Protein AF-A0A8A2VBF3-F1 (afdb_monomer)

Structure (mmCIF, N/CA/C/O backbone):
data_AF-A0A8A2VBF3-F1
#
_entry.id   AF-A0A8A2VBF3-F1
#
loop_
_atom_site.group_PDB
_atom_site.id
_atom_site.type_symbol
_atom_site.label_atom_id
_atom_site.label_alt_id
_atom_site.label_comp_id
_atom_site.l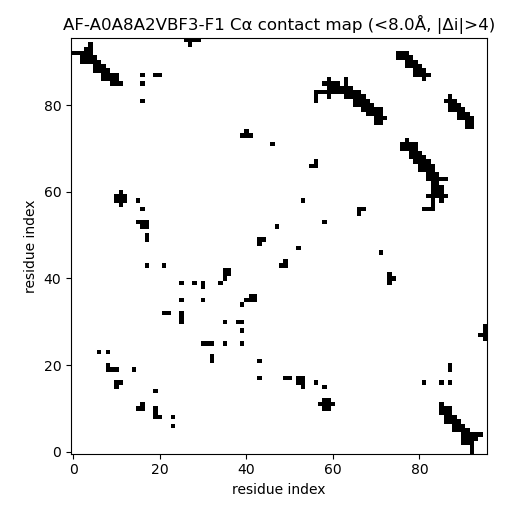abel_asym_id
_atom_site.label_entity_id
_atom_site.label_seq_id
_atom_site.pdbx_PDB_ins_code
_atom_site.Cartn_x
_atom_site.Cartn_y
_atom_site.Cartn_z
_atom_site.occupancy
_atom_site.B_iso_or_equiv
_atom_site.auth_seq_id
_atom_site.auth_comp_id
_atom_site.auth_asym_id
_atom_site.auth_atom_id
_atom_site.pdbx_PDB_model_num
ATOM 1 N N . MET A 1 1 ? -20.878 -5.443 1.686 1.00 51.53 1 MET A N 1
ATOM 2 C CA . MET A 1 1 ? -20.646 -3.985 1.639 1.00 51.53 1 MET A CA 1
ATOM 3 C C . MET A 1 1 ? -20.551 -3.565 0.180 1.00 51.53 1 MET A C 1
ATOM 5 O O . MET A 1 1 ? -20.373 -4.449 -0.654 1.00 51.53 1 MET A O 1
ATOM 9 N N . GLN A 1 2 ? -20.785 -2.293 -0.147 1.00 55.03 2 GLN A N 1
ATOM 10 C CA . GLN A 1 2 ? -20.763 -1.800 -1.531 1.00 55.03 2 GLN A CA 1
ATOM 11 C C . GLN A 1 2 ? -19.849 -0.578 -1.590 1.00 55.03 2 GLN A C 1
ATOM 13 O O . GLN A 1 2 ? -20.345 0.545 -1.562 1.00 55.03 2 GLN A O 1
ATOM 18 N N . LEU A 1 3 ? -18.547 -0.860 -1.704 1.00 65.25 3 LEU A N 1
ATOM 19 C CA . LEU A 1 3 ? -17.450 0.108 -1.756 1.00 65.25 3 LEU A CA 1
ATOM 20 C C . LEU A 1 3 ? -17.805 1.257 -2.709 1.00 65.25 3 LEU A C 1
ATOM 22 O O . LEU A 1 3 ? -17.892 1.060 -3.925 1.00 65.25 3 LEU A O 1
ATOM 26 N N . SER A 1 4 ? -18.099 2.429 -2.142 1.00 76.88 4 SER A N 1
ATOM 27 C CA . SER A 1 4 ? -18.712 3.543 -2.876 1.00 76.88 4 SER A CA 1
ATOM 28 C C . SER A 1 4 ? -17.720 4.589 -3.383 1.00 76.88 4 SER A C 1
ATOM 30 O O . SER A 1 4 ? -18.093 5.400 -4.233 1.00 76.88 4 SER A O 1
ATOM 32 N N . HIS A 1 5 ? -16.476 4.572 -2.897 1.00 84.31 5 HIS A N 1
ATOM 33 C CA . HIS A 1 5 ? -15.418 5.502 -3.292 1.00 84.31 5 HIS A CA 1
ATOM 34 C C . HIS A 1 5 ? -14.168 4.764 -3.773 1.00 84.31 5 HIS A C 1
ATOM 36 O O . HIS A 1 5 ? -13.899 3.630 -3.372 1.00 84.31 5 HIS A O 1
ATOM 42 N N . VAL A 1 6 ? -13.431 5.425 -4.669 1.00 91.50 6 VAL A N 1
ATOM 43 C CA . VAL A 1 6 ? -12.190 4.929 -5.268 1.00 91.50 6 VAL A CA 1
ATOM 44 C C . VAL A 1 6 ? -11.153 6.042 -5.211 1.00 91.50 6 VAL A C 1
ATOM 46 O O . VAL A 1 6 ? -11.407 7.140 -5.713 1.00 91.50 6 VAL A O 1
ATOM 49 N N . LEU A 1 7 ? -9.996 5.747 -4.626 1.00 94.69 7 LEU A N 1
ATOM 50 C CA . LEU A 1 7 ? -8.796 6.572 -4.700 1.00 94.69 7 LEU A CA 1
ATOM 51 C C . LEU A 1 7 ? -7.767 5.855 -5.580 1.00 94.69 7 LEU A C 1
ATOM 53 O O . LEU A 1 7 ? -7.504 4.672 -5.380 1.00 94.69 7 LEU A O 1
ATOM 57 N N . GLU A 1 8 ? -7.180 6.575 -6.532 1.00 96.12 8 GLU A N 1
ATOM 58 C CA . GLU A 1 8 ? -6.044 6.109 -7.332 1.00 96.12 8 GLU A CA 1
ATOM 59 C C . GLU A 1 8 ? -4.802 6.920 -6.936 1.00 96.12 8 GLU A C 1
ATOM 61 O O . GLU A 1 8 ? -4.872 8.145 -6.783 1.00 96.12 8 GLU A O 1
ATOM 66 N N . ARG A 1 9 ? -3.677 6.235 -6.719 1.00 96.88 9 ARG A N 1
ATOM 67 C CA . ARG A 1 9 ? -2.409 6.818 -6.263 1.00 96.88 9 ARG A CA 1
ATOM 68 C C . ARG A 1 9 ? -1.249 6.241 -7.067 1.00 96.88 9 ARG A C 1
ATOM 70 O O . ARG A 1 9 ? -1.216 5.044 -7.333 1.00 96.88 9 ARG A O 1
ATOM 77 N N . GLU A 1 10 ? -0.283 7.089 -7.398 1.00 97.44 10 GLU A N 1
ATOM 78 C CA . GLU A 1 10 ? 0.981 6.667 -8.002 1.00 97.44 10 GLU A CA 1
ATOM 79 C C . GLU A 1 10 ? 2.029 6.329 -6.927 1.00 97.44 10 GLU A C 1
ATOM 81 O O . GLU A 1 10 ? 2.150 7.027 -5.915 1.00 97.44 10 GLU A O 1
ATOM 86 N N . TYR A 1 11 ? 2.814 5.283 -7.178 1.00 97.56 11 TYR A N 1
ATOM 87 C CA . TYR A 1 11 ? 4.036 4.925 -6.461 1.00 97.56 11 TYR A CA 1
ATOM 88 C C . TYR A 1 11 ? 5.199 4.784 -7.454 1.00 97.56 11 TYR A C 1
ATOM 90 O O . TYR A 1 11 ? 5.010 4.665 -8.663 1.00 97.56 11 TYR A O 1
ATOM 98 N N . GLY A 1 12 ? 6.427 4.781 -6.946 1.00 96.12 12 GLY A N 1
ATOM 99 C CA . GLY A 1 12 ? 7.617 4.525 -7.751 1.00 96.12 12 GLY A CA 1
ATOM 100 C C . GLY A 1 12 ? 8.889 4.568 -6.916 1.00 96.12 12 GLY A C 1
ATOM 101 O O . GLY A 1 12 ? 8.845 4.565 -5.689 1.00 96.12 12 GLY A O 1
ATOM 102 N N . ARG A 1 13 ? 10.054 4.656 -7.566 1.00 94.44 13 ARG A N 1
ATOM 103 C CA . ARG A 1 13 ? 11.361 4.619 -6.878 1.00 94.44 13 ARG A CA 1
ATOM 104 C C . ARG A 1 13 ? 11.523 5.625 -5.726 1.00 94.44 13 ARG A C 1
ATOM 106 O O . ARG A 1 13 ? 12.203 5.309 -4.755 1.00 94.44 13 ARG A O 1
ATOM 113 N N . GLU A 1 14 ? 10.969 6.830 -5.856 1.00 95.88 14 GLU A N 1
ATOM 114 C CA . GLU A 1 14 ? 11.083 7.886 -4.834 1.00 95.88 14 GLU A CA 1
ATOM 115 C C . GLU A 1 14 ? 9.967 7.833 -3.776 1.00 95.88 14 GLU A C 1
ATOM 117 O O . GLU A 1 14 ? 10.145 8.375 -2.688 1.00 95.88 14 GLU A O 1
ATOM 122 N N . ASN A 1 15 ? 8.855 7.147 -4.064 1.00 97.12 15 ASN A N 1
ATOM 123 C CA . ASN A 1 15 ? 7.750 6.906 -3.135 1.00 97.12 15 ASN A CA 1
ATOM 124 C C . ASN A 1 15 ? 7.268 5.450 -3.296 1.00 97.12 15 ASN A C 1
ATOM 126 O O . ASN A 1 15 ? 6.373 5.208 -4.110 1.00 97.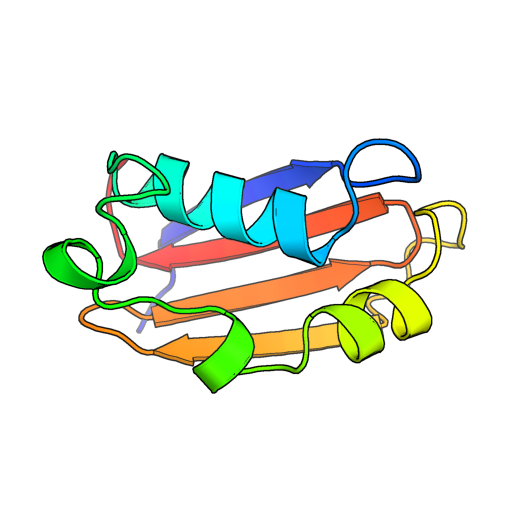12 15 ASN A O 1
ATOM 130 N N . PRO A 1 16 ? 7.902 4.469 -2.621 1.00 97.31 16 PRO A N 1
ATOM 131 C CA . PRO A 1 16 ? 7.570 3.050 -2.755 1.00 97.31 16 PRO A CA 1
ATOM 132 C C . PRO A 1 16 ? 6.104 2.742 -2.433 1.00 97.31 16 PRO A C 1
ATOM 134 O O . PRO A 1 16 ? 5.446 3.500 -1.716 1.00 97.31 16 PRO A O 1
ATOM 137 N N . ALA A 1 17 ? 5.595 1.615 -2.936 1.00 97.44 17 ALA A N 1
ATOM 138 C CA . ALA A 1 17 ? 4.185 1.247 -2.807 1.00 97.44 17 ALA A CA 1
ATOM 139 C C . ALA A 1 17 ? 3.714 1.196 -1.347 1.00 97.44 17 ALA A C 1
ATOM 141 O O . ALA A 1 17 ? 2.601 1.622 -1.042 1.00 97.44 17 ALA A O 1
ATOM 142 N N . SER A 1 18 ? 4.572 0.741 -0.432 1.00 97.19 18 SER A N 1
ATOM 143 C CA . SER A 1 18 ? 4.287 0.724 1.001 1.00 97.19 18 SER A CA 1
ATOM 144 C C . SER A 1 18 ? 4.063 2.123 1.592 1.00 97.19 18 SER A C 1
ATOM 146 O O . SER A 1 18 ? 3.136 2.311 2.382 1.00 97.19 18 SER A O 1
ATOM 148 N N . ILE A 1 19 ? 4.853 3.120 1.179 1.00 96.75 19 ILE A N 1
ATOM 149 C CA . ILE A 1 19 ? 4.727 4.509 1.640 1.00 96.75 19 ILE A CA 1
ATOM 150 C C . ILE A 1 19 ? 3.507 5.165 0.989 1.00 96.75 19 ILE A C 1
ATOM 152 O O . ILE A 1 19 ? 2.650 5.694 1.697 1.00 96.75 19 ILE A O 1
ATOM 156 N N . ALA A 1 20 ? 3.372 5.052 -0.335 1.00 97.38 20 ALA A N 1
ATOM 157 C CA . ALA A 1 20 ? 2.244 5.600 -1.085 1.00 97.38 20 ALA A CA 1
ATOM 158 C C . ALA A 1 20 ? 0.886 5.045 -0.603 1.00 97.38 20 ALA A C 1
ATOM 160 O O . ALA A 1 20 ? -0.105 5.780 -0.568 1.00 97.38 20 ALA A O 1
ATOM 161 N N . LEU A 1 21 ? 0.834 3.778 -0.172 1.00 96.44 21 LEU A N 1
ATOM 162 C CA . LEU A 1 21 ? -0.347 3.180 0.453 1.00 96.44 21 LEU A CA 1
ATOM 163 C C . LEU A 1 21 ? -0.650 3.800 1.827 1.00 96.44 21 LEU A C 1
ATOM 165 O O . LEU A 1 21 ? -1.792 4.190 2.066 1.00 96.44 21 LEU A O 1
ATOM 169 N N . VAL A 1 22 ? 0.344 3.944 2.713 1.00 95.75 22 VAL A N 1
ATOM 170 C CA . VAL A 1 22 ? 0.148 4.594 4.026 1.00 95.75 22 VAL A CA 1
ATOM 171 C C . VAL A 1 22 ? -0.337 6.035 3.856 1.00 95.75 22 VAL A C 1
ATOM 173 O O . VAL A 1 22 ? -1.327 6.411 4.482 1.00 95.75 22 VAL A O 1
ATOM 176 N N . GLU A 1 23 ? 0.290 6.818 2.971 1.00 95.31 23 GLU A N 1
ATOM 177 C CA . GLU A 1 23 ? -0.152 8.180 2.629 1.00 95.31 23 GLU A CA 1
ATOM 178 C C . GLU A 1 23 ? -1.608 8.218 2.148 1.00 95.31 23 GLU A C 1
ATOM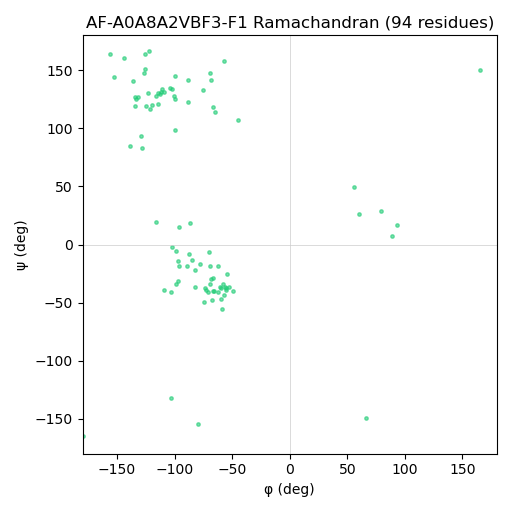 180 O O . GLU A 1 23 ? -2.353 9.139 2.479 1.00 95.31 23 GLU A O 1
ATOM 185 N N . SER A 1 24 ? -2.021 7.217 1.369 1.00 95.25 24 SER A N 1
ATOM 186 C CA . SER A 1 24 ? -3.376 7.140 0.823 1.00 95.25 24 SER A CA 1
ATOM 187 C C . SER A 1 24 ? -4.416 6.830 1.898 1.00 95.25 24 SER A C 1
ATOM 189 O O . SER A 1 24 ? -5.467 7.464 1.915 1.00 95.25 24 SER A O 1
ATOM 191 N N . ILE A 1 25 ? -4.119 5.925 2.839 1.00 93.75 25 ILE A N 1
ATOM 192 C CA . ILE A 1 25 ? -5.002 5.668 3.988 1.00 93.75 25 ILE A CA 1
ATOM 193 C C . ILE A 1 25 ? -5.069 6.904 4.906 1.00 93.75 25 ILE A C 1
ATOM 195 O O . ILE A 1 25 ? -6.161 7.281 5.323 1.00 93.75 25 ILE A O 1
ATOM 199 N N . CYS A 1 26 ? -3.950 7.606 5.139 1.00 93.06 26 CYS A N 1
AT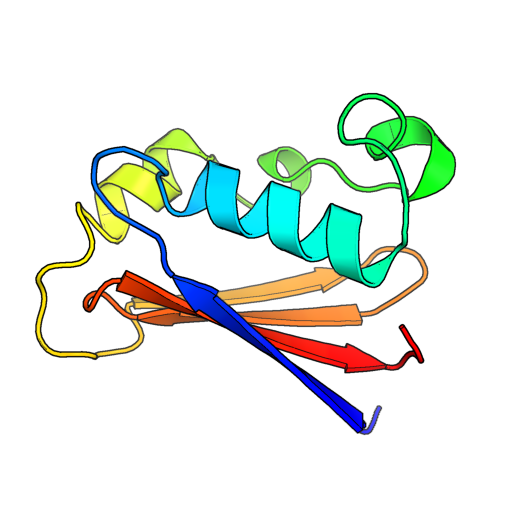OM 200 C CA . CYS A 1 26 ? -3.944 8.891 5.861 1.00 93.06 26 CYS A CA 1
ATOM 201 C C . CYS A 1 26 ? -4.858 9.931 5.200 1.00 93.06 26 CYS A C 1
ATOM 203 O O . CYS A 1 26 ? -5.598 10.633 5.886 1.00 93.06 26 CYS A O 1
ATOM 205 N N . ALA A 1 27 ? -4.816 10.024 3.867 1.00 92.38 27 ALA A N 1
ATOM 206 C CA . ALA A 1 27 ? -5.633 10.959 3.101 1.00 92.38 27 ALA A CA 1
ATOM 207 C C . ALA A 1 27 ? -7.130 10.602 3.115 1.00 92.38 27 ALA A C 1
ATOM 209 O O . ALA A 1 27 ? -7.951 11.514 3.108 1.00 92.38 27 ALA A O 1
ATOM 210 N N . ILE A 1 28 ? -7.484 9.311 3.150 1.00 92.00 28 ILE A N 1
ATOM 211 C CA . ILE A 1 28 ? -8.882 8.853 3.250 1.00 92.00 28 ILE A CA 1
ATOM 212 C C . ILE A 1 28 ? -9.447 9.092 4.658 1.00 92.00 28 ILE A C 1
ATOM 214 O O . ILE A 1 28 ? -10.596 9.508 4.788 1.00 92.00 28 ILE A O 1
ATOM 218 N N . GLU A 1 29 ? -8.649 8.881 5.706 1.00 89.69 29 GLU A N 1
ATOM 219 C CA . GLU A 1 29 ? -9.095 9.105 7.088 1.00 89.69 29 GLU A CA 1
ATOM 220 C C . GLU A 1 29 ? -8.954 10.563 7.549 1.00 89.69 29 GLU A C 1
ATOM 222 O O . GLU A 1 29 ? -9.536 10.938 8.566 1.00 89.69 29 GLU A O 1
ATOM 227 N N . ASN A 1 30 ? -8.215 11.390 6.798 1.00 90.62 30 ASN A N 1
ATOM 228 C CA . ASN A 1 30 ? -7.843 12.762 7.154 1.00 90.62 30 ASN A CA 1
ATOM 229 C C . ASN A 1 30 ? -7.107 12.831 8.517 1.00 90.62 30 ASN A C 1
ATOM 231 O O . ASN A 1 30 ? -7.445 13.627 9.394 1.00 90.62 30 ASN A O 1
ATOM 235 N N . VAL A 1 31 ? -6.088 11.978 8.676 1.00 92.06 31 VAL A N 1
ATOM 236 C CA . VAL A 1 31 ? -5.255 11.819 9.889 1.00 92.06 31 VAL A CA 1
ATOM 237 C C . VAL A 1 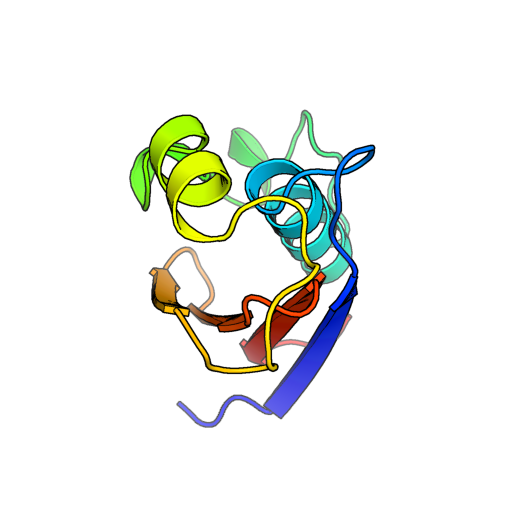31 ? -3.768 11.959 9.529 1.00 92.06 31 VAL A C 1
ATOM 239 O O . VAL A 1 31 ? -3.359 11.586 8.428 1.00 92.06 31 VAL A O 1
ATOM 242 N N . ASP A 1 32 ? -2.939 12.490 10.436 1.00 89.50 32 ASP A N 1
ATOM 243 C CA . ASP A 1 32 ? -1.482 12.554 10.241 1.00 89.50 32 ASP A CA 1
ATOM 244 C C . ASP A 1 32 ? -0.843 11.143 10.278 1.00 89.50 32 ASP A C 1
ATOM 246 O O . ASP A 1 32 ? -1.226 10.323 11.118 1.00 89.50 32 ASP A O 1
ATOM 250 N N . PRO A 1 33 ? 0.171 10.829 9.445 1.00 85.69 33 PRO A N 1
ATOM 251 C CA . PRO A 1 33 ? 0.830 9.518 9.454 1.00 85.69 33 PRO A CA 1
ATOM 252 C C . PRO A 1 33 ? 1.376 9.063 10.816 1.00 85.69 33 PRO A C 1
ATOM 254 O O . PRO A 1 33 ? 1.516 7.861 11.046 1.00 85.69 33 PRO A O 1
ATOM 257 N N . THR A 1 34 ? 1.692 9.993 11.723 1.00 88.12 34 THR A N 1
ATOM 258 C CA . THR A 1 34 ? 2.153 9.683 13.086 1.00 88.12 34 THR A CA 1
ATOM 259 C C . THR A 1 34 ? 1.015 9.387 14.069 1.00 88.12 34 THR A C 1
ATOM 261 O O . THR A 1 34 ? 1.241 8.686 15.056 1.00 88.12 34 THR A O 1
ATOM 264 N N . GLU A 1 35 ? -0.202 9.852 13.779 1.00 90.56 35 GLU A N 1
ATOM 265 C CA . GLU A 1 35 ? -1.420 9.650 14.581 1.00 90.56 35 GLU A CA 1
ATOM 266 C C . GLU A 1 35 ? -2.264 8.469 14.061 1.00 90.56 35 GLU A C 1
ATOM 268 O O . GLU A 1 35 ? -3.055 7.885 14.807 1.00 90.56 35 GLU A O 1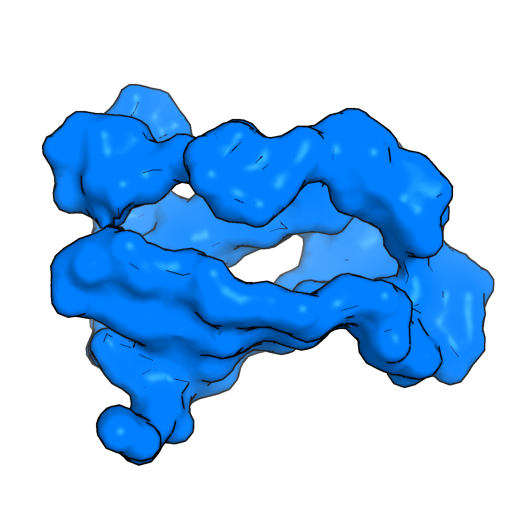
ATOM 273 N N . LEU A 1 36 ? -2.036 8.041 12.814 1.00 87.81 36 LEU A N 1
ATOM 274 C CA . LEU A 1 36 ? -2.723 6.939 12.131 1.00 87.81 36 LEU A CA 1
ATOM 275 C C . LEU A 1 36 ? -2.814 5.610 12.921 1.00 87.81 36 LEU A C 1
ATOM 277 O O . LEU A 1 36 ? -3.890 5.003 12.897 1.00 87.81 36 LEU A O 1
ATOM 281 N N . PRO A 1 37 ? -1.786 5.150 13.671 1.00 89.75 37 PRO A N 1
ATOM 282 C CA . PRO A 1 37 ? -1.903 3.937 14.486 1.00 89.75 37 PRO A CA 1
ATOM 283 C C . PRO A 1 37 ? -2.888 4.077 15.654 1.00 89.75 37 PRO A C 1
ATOM 285 O O . PRO A 1 37 ? -3.461 3.086 16.100 1.00 89.75 37 PRO A O 1
ATOM 288 N N . THR A 1 38 ? -3.064 5.296 16.174 1.00 87.88 38 THR A N 1
ATOM 289 C CA . THR A 1 38 ? -3.886 5.587 17.358 1.00 87.88 38 THR A CA 1
ATOM 290 C C . THR A 1 38 ? -5.283 6.097 17.028 1.00 87.88 38 THR A C 1
ATOM 292 O O . THR A 1 38 ? -6.210 5.783 17.768 1.00 87.88 38 THR A O 1
ATOM 295 N N . GLU A 1 39 ? -5.443 6.855 15.941 1.00 84.88 39 GLU A N 1
ATOM 296 C CA . GLU A 1 39 ? -6.725 7.455 15.544 1.00 84.88 39 GLU A CA 1
ATOM 297 C C . GLU A 1 39 ? -7.392 6.702 14.385 1.00 84.88 39 GLU A C 1
ATOM 299 O O . GLU A 1 39 ? -8.592 6.452 14.438 1.00 84.88 39 GLU A O 1
ATOM 304 N N . GLY A 1 40 ? -6.623 6.267 13.379 1.00 81.75 40 GLY A N 1
ATOM 305 C CA . GLY A 1 40 ? -7.121 5.441 12.267 1.00 81.75 40 GLY A CA 1
ATOM 306 C C . GLY A 1 40 ? -7.095 3.929 12.536 1.00 81.75 40 GLY A C 1
ATOM 307 O O . GLY A 1 40 ? -7.592 3.143 11.726 1.00 81.75 40 GLY A O 1
ATOM 308 N N . GLY A 1 41 ? -6.485 3.502 13.649 1.00 87.12 41 GLY A N 1
ATOM 309 C CA . GLY A 1 41 ? -6.344 2.091 14.024 1.00 87.12 41 GLY A CA 1
ATOM 310 C C . GLY A 1 41 ? -5.562 1.251 13.006 1.00 87.12 41 GLY A C 1
ATOM 311 O O . GLY A 1 41 ? -5.812 0.050 12.891 1.00 87.12 41 GLY A O 1
ATOM 312 N N . PHE A 1 42 ? -4.661 1.870 12.233 1.00 90.81 42 PHE A N 1
ATOM 313 C CA . PHE A 1 42 ? -3.982 1.229 11.107 1.00 90.81 42 PHE A CA 1
ATOM 314 C C . PHE A 1 42 ? -2.455 1.264 11.226 1.00 90.81 42 PHE A C 1
ATOM 316 O O . PHE A 1 42 ? -1.840 2.316 11.397 1.00 90.81 42 PHE A O 1
ATOM 323 N N . VAL A 1 43 ? -1.842 0.094 11.032 1.00 93.06 43 VAL A N 1
ATOM 324 C CA . VAL A 1 43 ? -0.406 -0.087 10.810 1.00 93.06 43 VAL A CA 1
ATOM 325 C C . VAL A 1 43 ? -0.246 -1.059 9.641 1.00 93.06 43 VAL A C 1
ATOM 327 O O . VAL A 1 43 ? -0.680 -2.203 9.732 1.00 93.06 43 VAL A O 1
ATOM 330 N N . LEU A 1 44 ? 0.392 -0.638 8.541 1.00 92.69 44 LEU A N 1
ATOM 331 C CA . LEU A 1 44 ? 0.530 -1.477 7.334 1.00 92.69 44 LEU A CA 1
ATOM 332 C C . LEU A 1 44 ? 1.175 -2.845 7.629 1.00 92.69 44 LEU A C 1
ATOM 334 O O . LEU A 1 44 ? 0.752 -3.861 7.082 1.00 92.69 44 LEU A O 1
ATOM 338 N N . HIS A 1 45 ? 2.148 -2.861 8.544 1.00 93.81 45 HIS A N 1
ATOM 339 C CA . HIS A 1 45 ? 2.891 -4.052 8.961 1.00 93.81 45 HIS A CA 1
ATOM 340 C C . HIS A 1 45 ? 2.010 -5.146 9.610 1.00 93.81 45 HIS A C 1
ATOM 342 O O . HIS A 1 45 ? 2.420 -6.306 9.659 1.00 93.81 45 HIS A O 1
ATOM 348 N N . ASP A 1 46 ? 0.799 -4.819 10.075 1.00 94.25 46 ASP A N 1
ATOM 349 C CA . ASP A 1 46 ? -0.143 -5.815 10.609 1.00 94.25 46 ASP A CA 1
ATOM 350 C C . ASP A 1 46 ? -0.857 -6.610 9.494 1.00 94.25 46 ASP A C 1
ATOM 352 O O . ASP A 1 46 ? -1.400 -7.685 9.752 1.00 94.25 46 ASP A O 1
ATOM 356 N N . TYR A 1 47 ? -0.823 -6.112 8.250 1.00 94.25 47 TYR A N 1
ATOM 357 C CA . TYR A 1 47 ? -1.479 -6.708 7.077 1.00 94.25 47 TYR A CA 1
ATOM 358 C C . TYR A 1 47 ? -0.478 -7.303 6.080 1.00 94.25 47 TYR A C 1
ATOM 360 O O . TYR A 1 47 ? -0.725 -8.366 5.510 1.00 94.25 47 TYR A O 1
ATOM 368 N N . VAL A 1 48 ? 0.656 -6.630 5.861 1.00 94.81 48 VAL A N 1
ATOM 369 C CA . VAL A 1 48 ? 1.693 -7.038 4.905 1.00 94.81 48 VAL A CA 1
ATOM 370 C C . VAL A 1 48 ? 3.061 -6.517 5.346 1.00 94.81 48 VAL A C 1
ATOM 372 O O . VAL A 1 48 ? 3.169 -5.415 5.875 1.00 94.81 48 VAL A O 1
ATOM 375 N N . ASP A 1 49 ? 4.125 -7.288 5.112 1.00 96.44 49 ASP A N 1
ATOM 376 C CA . ASP A 1 49 ? 5.499 -6.801 5.284 1.00 96.44 49 ASP A CA 1
ATOM 377 C C . ASP A 1 49 ? 5.783 -5.701 4.233 1.00 96.44 49 ASP A C 1
ATOM 379 O O . ASP A 1 49 ? 5.745 -5.996 3.032 1.00 96.44 49 ASP A O 1
ATOM 383 N N . PRO A 1 50 ? 6.079 -4.448 4.640 1.00 96.56 50 PRO A N 1
ATOM 384 C CA . PRO A 1 50 ? 6.301 -3.340 3.707 1.00 96.56 50 PRO A CA 1
ATOM 385 C C . PRO A 1 50 ? 7.464 -3.577 2.735 1.00 96.56 50 PRO A C 1
ATOM 387 O O . PRO A 1 50 ? 7.375 -3.230 1.560 1.00 96.56 50 PRO A O 1
ATOM 390 N N . THR A 1 51 ? 8.541 -4.216 3.203 1.00 96.50 51 THR A N 1
ATOM 391 C CA . THR A 1 51 ? 9.734 -4.483 2.384 1.00 96.50 51 THR A CA 1
ATOM 392 C C . THR A 1 51 ? 9.462 -5.596 1.378 1.00 96.50 51 THR A C 1
ATOM 394 O O . THR A 1 51 ? 9.926 -5.528 0.238 1.00 96.50 51 THR A O 1
ATOM 397 N N . ALA A 1 52 ? 8.696 -6.615 1.776 1.00 96.31 52 ALA A N 1
ATOM 398 C CA . ALA A 1 52 ? 8.251 -7.667 0.869 1.00 96.31 52 ALA A CA 1
ATOM 399 C C . ALA A 1 52 ? 7.283 -7.125 -0.193 1.00 96.31 52 ALA A C 1
ATOM 401 O O . ALA A 1 52 ? 7.415 -7.502 -1.355 1.00 96.31 52 ALA A O 1
ATOM 402 N N . LEU A 1 53 ? 6.369 -6.221 0.183 1.00 96.69 53 LEU A N 1
ATOM 403 C CA . LEU A 1 53 ? 5.468 -5.539 -0.748 1.00 96.69 53 LEU A CA 1
ATOM 404 C C . LEU A 1 53 ? 6.256 -4.751 -1.803 1.00 96.69 53 LEU A C 1
ATOM 406 O O . LEU A 1 53 ? 6.110 -5.028 -2.993 1.00 96.69 53 LEU A O 1
ATOM 410 N N . ASP A 1 54 ? 7.140 -3.845 -1.378 1.00 96.75 54 ASP A N 1
ATOM 411 C CA . ASP A 1 54 ? 7.954 -3.028 -2.292 1.00 96.75 54 ASP A CA 1
ATOM 412 C C . ASP A 1 54 ? 8.852 -3.895 -3.194 1.00 96.75 54 ASP A C 1
ATOM 414 O O . ASP A 1 54 ? 9.019 -3.618 -4.381 1.00 96.75 54 ASP A O 1
ATOM 418 N N . SER A 1 55 ? 9.389 -4.998 -2.661 1.00 95.44 55 SER A N 1
ATOM 419 C CA . SER A 1 55 ? 10.190 -5.955 -3.441 1.00 95.44 55 SER A CA 1
ATOM 420 C C . SER A 1 55 ? 9.372 -6.733 -4.476 1.00 95.44 55 SER A C 1
ATOM 422 O O . SER A 1 55 ? 9.925 -7.158 -5.490 1.00 95.44 55 SER A O 1
ATOM 424 N N . LEU A 1 56 ? 8.081 -6.958 -4.214 1.00 94.88 56 LEU A N 1
ATOM 425 C CA . LEU A 1 56 ? 7.185 -7.733 -5.071 1.00 94.88 56 LEU A CA 1
ATOM 426 C C . LEU A 1 56 ? 6.631 -6.898 -6.234 1.00 94.88 56 LEU A C 1
ATOM 428 O O . LEU A 1 56 ? 6.495 -7.428 -7.334 1.00 94.88 56 LEU A O 1
ATOM 432 N N . VAL A 1 57 ? 6.350 -5.610 -6.008 1.00 95.50 57 VAL A N 1
ATOM 433 C CA . VAL A 1 57 ? 5.786 -4.699 -7.028 1.00 95.50 57 VAL A CA 1
ATOM 434 C C . VAL A 1 57 ? 6.831 -3.798 -7.706 1.00 95.50 57 VAL A C 1
ATOM 436 O O . VAL A 1 57 ? 6.516 -3.079 -8.656 1.00 95.50 57 VAL A O 1
ATOM 439 N N . GLY A 1 58 ? 8.085 -3.841 -7.250 1.00 94.38 58 GLY A N 1
ATOM 440 C CA . GLY A 1 58 ? 9.216 -3.169 -7.890 1.00 94.38 58 GLY A CA 1
ATOM 441 C C . GLY A 1 58 ? 9.137 -1.640 -7.851 1.00 94.38 58 GLY A C 1
ATOM 442 O O . GLY A 1 58 ? 8.606 -1.050 -6.915 1.00 94.38 58 GLY A O 1
ATOM 443 N N . ASP A 1 59 ? 9.696 -0.981 -8.872 1.00 93.94 59 ASP A N 1
ATOM 444 C CA . ASP A 1 59 ? 9.743 0.487 -8.960 1.00 93.94 59 ASP A CA 1
ATOM 445 C C . ASP A 1 59 ? 8.615 1.121 -9.796 1.00 93.94 59 ASP A C 1
ATOM 447 O O . ASP A 1 59 ? 8.706 2.306 -10.118 1.00 93.94 59 ASP A O 1
ATOM 451 N N . GLY A 1 60 ? 7.551 0.361 -10.091 1.00 93.56 60 GLY A N 1
ATOM 452 C CA . GLY A 1 60 ? 6.356 0.855 -10.787 1.00 93.56 60 GLY A CA 1
ATOM 453 C C . GLY A 1 60 ? 6.514 0.980 -12.306 1.00 93.56 60 GLY A C 1
ATOM 454 O O . GLY A 1 60 ? 5.915 1.859 -12.917 1.00 93.56 60 GLY A O 1
ATOM 455 N N . THR A 1 61 ? 7.370 0.161 -12.925 1.00 94.88 61 THR A N 1
ATOM 456 C CA . THR A 1 61 ? 7.712 0.250 -14.360 1.00 94.88 61 THR A CA 1
ATOM 457 C C . THR A 1 61 ? 7.299 -0.976 -15.193 1.00 94.88 61 THR A C 1
ATOM 459 O O . THR A 1 61 ? 7.830 -1.195 -16.285 1.00 94.88 61 THR A O 1
ATOM 462 N N . GLY A 1 62 ? 6.368 -1.780 -14.670 1.00 92.69 62 GLY A N 1
ATOM 463 C CA . GLY A 1 62 ? 5.846 -3.010 -15.269 1.00 92.69 62 GLY A CA 1
ATOM 464 C C . GLY A 1 62 ? 4.782 -2.815 -16.359 1.00 92.69 62 GLY A C 1
ATOM 465 O O . GLY A 1 62 ? 4.773 -1.798 -17.056 1.00 92.69 62 GLY A O 1
ATOM 466 N N . ASP A 1 63 ? 3.917 -3.818 -16.556 1.00 93.00 63 ASP A N 1
ATOM 467 C CA . ASP A 1 63 ? 2.944 -3.852 -17.669 1.00 93.00 63 ASP A CA 1
ATOM 468 C C . ASP A 1 63 ? 1.491 -3.499 -17.300 1.00 93.00 63 ASP A C 1
ATOM 470 O O . ASP A 1 63 ? 0.637 -3.384 -18.186 1.00 93.00 63 ASP A O 1
ATOM 474 N N . GLY A 1 64 ? 1.230 -3.245 -16.017 1.00 88.38 64 GLY A N 1
ATOM 475 C CA . GLY A 1 64 ? -0.071 -2.849 -15.482 1.00 88.38 64 GLY A CA 1
ATOM 476 C C . GLY A 1 64 ? -0.909 -4.016 -14.984 1.00 88.38 64 GLY A C 1
ATOM 477 O O .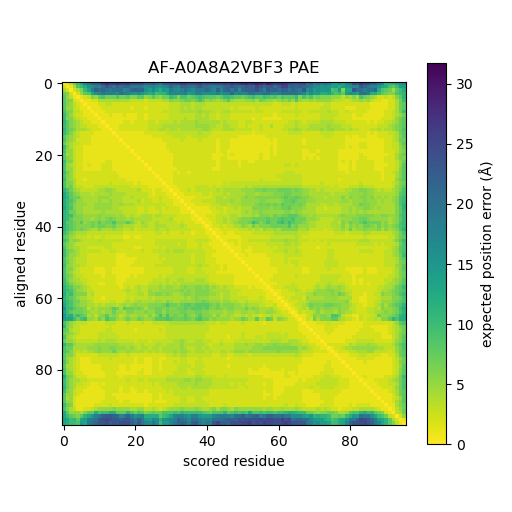 GLY A 1 64 ? -2.120 -3.873 -14.790 1.00 88.38 64 GLY A O 1
ATOM 478 N N . THR A 1 65 ? -0.276 -5.166 -14.763 1.00 89.94 65 THR A N 1
ATOM 479 C CA . THR A 1 65 ? -0.893 -6.325 -14.125 1.00 89.94 65 THR A CA 1
ATOM 480 C C . THR A 1 65 ? -1.009 -6.087 -12.619 1.00 89.94 65 THR A C 1
ATOM 482 O O . THR A 1 65 ? -0.046 -5.696 -11.963 1.00 89.94 65 THR A O 1
ATOM 485 N N . THR A 1 66 ? -2.179 -6.365 -12.036 1.00 88.19 66 THR A N 1
ATOM 486 C CA . THR A 1 66 ? -2.354 -6.388 -10.576 1.00 88.19 66 THR A CA 1
ATOM 487 C C . THR A 1 66 ? -1.523 -7.523 -9.978 1.00 88.19 66 THR A C 1
ATOM 489 O O . THR A 1 66 ? -1.789 -8.698 -10.238 1.00 88.19 66 THR A O 1
ATOM 492 N N . VAL A 1 67 ? -0.505 -7.176 -9.188 1.00 89.75 67 VAL A N 1
ATOM 493 C CA . VAL A 1 67 ? 0.418 -8.138 -8.560 1.00 89.75 67 VAL A CA 1
ATOM 494 C C . VAL A 1 67 ? 0.001 -8.454 -7.125 1.00 89.75 67 VAL A C 1
ATOM 496 O O . VAL A 1 67 ? 0.210 -9.575 -6.658 1.00 89.75 67 VAL A O 1
ATOM 499 N N . VAL A 1 68 ? -0.604 -7.489 -6.426 1.00 95.69 68 VAL A N 1
ATOM 500 C CA . VAL A 1 68 ? -1.023 -7.638 -5.027 1.00 95.69 68 VAL A CA 1
ATOM 501 C C . VAL A 1 68 ? -2.442 -7.108 -4.854 1.00 95.69 68 VAL A C 1
ATOM 503 O O . VAL A 1 68 ? -2.710 -5.958 -5.183 1.00 95.69 68 VAL A O 1
ATOM 506 N N . SER A 1 69 ? -3.317 -7.941 -4.289 1.00 96.56 69 SER A N 1
ATOM 507 C CA . SER A 1 69 ? -4.686 -7.586 -3.900 1.00 96.56 69 SER A CA 1
ATOM 508 C C . SER A 1 69 ? -4.947 -8.071 -2.477 1.00 96.56 69 SER A C 1
ATOM 510 O O . SER A 1 69 ? -4.727 -9.251 -2.186 1.00 96.56 69 SER A O 1
ATOM 512 N N . PHE A 1 70 ? -5.402 -7.190 -1.585 1.00 95.31 70 PHE A N 1
ATOM 513 C CA . PHE A 1 70 ? -5.737 -7.544 -0.200 1.00 95.31 70 PHE A CA 1
ATOM 514 C C . PHE A 1 70 ? -6.750 -6.581 0.427 1.00 95.31 70 PHE A C 1
ATOM 516 O O . PHE A 1 70 ? -6.990 -5.486 -0.076 1.00 95.31 70 PHE A O 1
ATOM 523 N N . GLU A 1 71 ? -7.347 -7.001 1.542 1.00 94.31 71 GLU A N 1
ATOM 524 C CA . GLU A 1 71 ? -8.244 -6.167 2.341 1.00 94.31 71 GLU A CA 1
ATOM 525 C C . GLU A 1 71 ? -7.538 -5.681 3.613 1.00 94.31 71 GLU A C 1
ATOM 527 O O . GLU A 1 71 ? -6.911 -6.460 4.335 1.00 94.31 71 GLU A O 1
ATOM 532 N N . ILE A 1 72 ? -7.687 -4.391 3.906 1.00 93.06 72 ILE A N 1
ATOM 533 C CA . ILE A 1 72 ? -7.374 -3.780 5.200 1.00 93.06 72 ILE A CA 1
ATOM 534 C C . ILE A 1 72 ? -8.702 -3.619 5.944 1.00 93.06 72 ILE A C 1
ATOM 536 O O . ILE A 1 72 ? -9.657 -3.065 5.394 1.00 93.06 72 ILE A O 1
ATOM 540 N N . VAL A 1 73 ? -8.779 -4.110 7.184 1.00 89.81 73 VAL A N 1
ATOM 541 C CA . VAL A 1 73 ? -10.022 -4.166 7.973 1.00 89.81 73 VAL A CA 1
ATOM 542 C C . VAL A 1 73 ? -9.790 -3.553 9.353 1.00 89.81 73 VAL A C 1
ATOM 544 O O . VAL A 1 73 ? -9.359 -4.232 10.283 1.00 89.81 73 VAL A O 1
ATOM 547 N N . THR A 1 74 ? -10.092 -2.261 9.472 1.00 86.00 74 THR A N 1
ATOM 548 C CA . THR A 1 74 ? -10.083 -1.507 10.735 1.00 86.00 74 THR A CA 1
ATOM 549 C C . THR A 1 74 ? -11.530 -1.304 11.213 1.00 86.00 74 THR A C 1
ATOM 551 O O . THR A 1 74 ? -12.320 -2.248 11.202 1.00 86.00 74 THR A O 1
ATOM 554 N N . GLU A 1 75 ? -11.925 -0.086 11.598 1.00 84.94 75 GLU A N 1
ATOM 555 C CA . GLU A 1 75 ? -13.342 0.292 11.709 1.00 84.94 75 GLU A CA 1
ATOM 556 C C . GLU A 1 75 ? -14.033 0.391 10.332 1.00 84.94 75 GLU A C 1
ATOM 558 O O . GLU A 1 75 ? -15.261 0.330 10.242 1.00 84.94 75 GLU A O 1
ATOM 563 N N . LYS A 1 76 ? -13.243 0.508 9.254 1.00 86.75 76 LYS A N 1
ATOM 564 C CA . LYS A 1 76 ? -13.674 0.501 7.848 1.00 86.75 76 LYS A CA 1
ATOM 565 C C . LYS A 1 76 ? -12.971 -0.626 7.083 1.00 86.75 76 LYS A C 1
ATOM 567 O O . LYS A 1 76 ? -11.985 -1.193 7.553 1.00 86.75 76 LYS A O 1
ATOM 572 N N . THR A 1 77 ? -13.461 -0.927 5.883 1.00 90.94 77 THR A N 1
ATOM 573 C CA . THR A 1 77 ? -12.817 -1.867 4.954 1.00 90.94 77 THR A CA 1
ATOM 574 C C . THR A 1 77 ? -12.280 -1.120 3.740 1.00 90.94 77 THR A C 1
ATOM 576 O O . THR A 1 77 ? -13.019 -0.364 3.105 1.00 90.94 77 THR A O 1
ATOM 579 N N . TYR A 1 78 ? -11.022 -1.390 3.402 1.00 93.69 78 TYR A N 1
ATOM 580 C CA . TYR A 1 78 ? -10.363 -0.926 2.185 1.00 93.69 78 TYR A CA 1
ATOM 581 C C . TYR A 1 78 ? -9.945 -2.159 1.388 1.00 93.69 78 TYR A C 1
ATOM 583 O O . TYR A 1 78 ? -9.167 -2.968 1.894 1.00 93.69 78 TYR A O 1
ATOM 591 N N . ALA A 1 79 ? -10.445 -2.313 0.165 1.00 95.81 79 ALA A N 1
ATOM 592 C CA . ALA A 1 79 ? -9.866 -3.258 -0.784 1.00 95.81 79 ALA A CA 1
ATOM 593 C C . ALA A 1 79 ? -8.767 -2.526 -1.561 1.00 95.81 79 ALA A C 1
ATOM 595 O O . ALA A 1 79 ? -9.019 -1.465 -2.137 1.00 95.81 79 ALA A O 1
ATOM 596 N N . VAL A 1 80 ? -7.552 -3.065 -1.508 1.00 96.88 80 VAL A N 1
ATOM 597 C CA . VAL A 1 80 ? -6.341 -2.473 -2.077 1.00 96.88 80 VAL A CA 1
ATOM 598 C C . VAL A 1 80 ? -5.850 -3.365 -3.206 1.00 96.88 80 VAL A C 1
ATOM 600 O O . VAL A 1 80 ? -5.516 -4.525 -2.967 1.00 96.88 80 VAL A O 1
ATOM 603 N N . ASP A 1 81 ? -5.760 -2.799 -4.405 1.00 97.50 81 ASP A N 1
ATOM 604 C CA . ASP A 1 81 ? -5.166 -3.418 -5.588 1.00 97.50 81 ASP A CA 1
ATOM 605 C C . ASP A 1 81 ? -3.915 -2.632 -5.998 1.00 97.50 81 ASP A C 1
ATOM 607 O O . ASP A 1 81 ? -3.948 -1.405 -6.107 1.00 97.50 81 ASP A O 1
ATOM 611 N N . ILE A 1 82 ? -2.799 -3.328 -6.219 1.00 97.62 82 ILE A N 1
ATOM 612 C CA . ILE A 1 82 ? -1.509 -2.728 -6.583 1.00 97.62 82 ILE A CA 1
ATOM 613 C C . ILE A 1 82 ? -1.016 -3.362 -7.883 1.00 97.62 82 ILE A C 1
ATOM 615 O O . ILE A 1 82 ? -0.796 -4.578 -7.963 1.00 97.62 82 ILE A O 1
ATOM 619 N N . CYS A 1 83 ? -0.856 -2.523 -8.902 1.00 96.75 83 CYS A N 1
ATOM 620 C CA . CYS A 1 83 ? -0.389 -2.878 -10.237 1.00 96.75 83 CYS A CA 1
ATOM 621 C C . CYS A 1 83 ? 1.098 -2.551 -10.388 1.00 96.75 83 CYS A C 1
ATOM 623 O O . CYS A 1 83 ? 1.566 -1.543 -9.866 1.00 96.75 83 CYS A O 1
ATOM 625 N N . ASP A 1 84 ? 1.840 -3.369 -11.134 1.00 95.50 84 ASP A N 1
ATOM 626 C CA . ASP A 1 84 ? 3.288 -3.188 -11.327 1.00 95.50 84 ASP A CA 1
ATOM 627 C C . ASP A 1 84 ? 3.682 -1.969 -12.187 1.00 95.50 84 ASP A C 1
ATOM 629 O O . ASP A 1 84 ? 4.865 -1.637 -12.271 1.00 95.50 84 ASP A O 1
ATOM 633 N N . ASP A 1 85 ? 2.713 -1.264 -12.779 1.00 96.81 85 ASP A N 1
ATOM 634 C CA . ASP A 1 85 ? 2.882 -0.008 -13.529 1.00 96.81 85 ASP A CA 1
ATOM 635 C C . ASP A 1 85 ? 2.843 1.261 -12.658 1.00 96.81 85 ASP A C 1
ATOM 637 O O . ASP A 1 85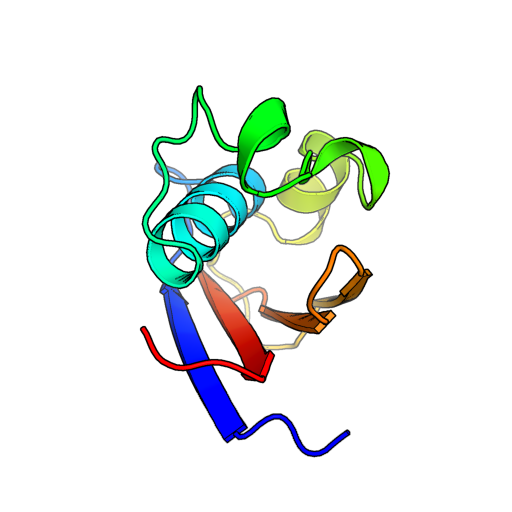 ? 2.627 2.362 -13.167 1.00 96.81 85 ASP A O 1
ATOM 641 N N . GLY A 1 86 ? 3.037 1.118 -11.344 1.00 96.94 86 GLY A N 1
ATOM 642 C CA . GLY A 1 86 ? 3.108 2.254 -10.428 1.00 96.94 86 GLY A CA 1
ATOM 643 C C . GLY A 1 86 ? 1.756 2.684 -9.863 1.00 96.94 86 GLY A C 1
ATOM 644 O O . GLY A 1 86 ? 1.697 3.706 -9.187 1.00 96.94 86 GLY A O 1
ATOM 645 N N . ARG A 1 87 ? 0.666 1.941 -10.096 1.00 97.88 87 ARG A N 1
ATOM 646 C CA . ARG A 1 87 ? -0.677 2.312 -9.614 1.00 97.88 87 ARG A CA 1
ATOM 647 C C . ARG A 1 87 ? -1.117 1.522 -8.384 1.00 97.88 87 ARG A C 1
ATOM 649 O O . ARG A 1 87 ? -1.044 0.296 -8.350 1.00 97.88 87 ARG A O 1
ATOM 656 N N . ILE A 1 88 ? -1.659 2.244 -7.408 1.00 97.94 88 ILE A N 1
ATOM 657 C CA . ILE A 1 88 ? -2.422 1.721 -6.271 1.00 97.94 88 ILE A CA 1
ATOM 658 C C . ILE A 1 88 ? -3.866 2.195 -6.437 1.00 97.94 88 ILE A C 1
ATOM 660 O O . ILE A 1 88 ? -4.112 3.391 -6.610 1.00 97.94 88 ILE A O 1
ATOM 664 N N . VAL A 1 89 ? -4.819 1.272 -6.349 1.00 97.06 89 VAL A N 1
ATOM 665 C CA . VAL A 1 89 ? -6.256 1.555 -6.345 1.00 97.06 89 VAL A CA 1
ATOM 666 C C . VAL A 1 89 ? -6.829 1.114 -5.002 1.00 97.06 89 VAL A C 1
ATOM 668 O O . VAL A 1 89 ? -6.619 -0.017 -4.569 1.00 97.06 89 VAL A O 1
ATOM 671 N N . ILE A 1 90 ? -7.541 2.017 -4.329 1.00 96.44 90 ILE A N 1
ATOM 672 C CA . ILE A 1 90 ? -8.151 1.766 -3.021 1.00 96.44 90 ILE A CA 1
ATOM 673 C C . ILE A 1 90 ? -9.653 1.995 -3.123 1.00 96.44 90 ILE A C 1
ATOM 675 O O . ILE A 1 90 ? -10.113 3.114 -3.356 1.00 96.44 90 ILE A O 1
ATOM 679 N N . HIS A 1 91 ? -10.415 0.931 -2.903 1.00 94.75 91 HIS A N 1
ATOM 680 C CA . HIS A 1 91 ? -11.869 0.947 -2.834 1.00 94.75 91 HIS A CA 1
ATOM 681 C C . HIS A 1 91 ? -12.317 0.954 -1.368 1.00 94.75 91 HIS A C 1
ATOM 683 O O . HIS A 1 91 ? -11.931 0.062 -0.612 1.00 94.75 91 HIS A O 1
ATOM 689 N N . HIS A 1 92 ? -13.147 1.918 -0.959 1.00 89.19 92 HIS A N 1
ATOM 690 C CA . HIS A 1 92 ? -13.573 2.058 0.441 1.00 89.19 92 HIS A CA 1
ATOM 691 C C . HIS A 1 92 ? -15.027 2.531 0.603 1.00 89.19 92 HIS A C 1
ATOM 693 O O . HIS A 1 92 ? -15.627 3.119 -0.303 1.00 89.19 92 HIS A O 1
ATOM 699 N N . ASP A 1 93 ? -15.583 2.281 1.792 1.00 78.31 93 ASP A N 1
ATOM 700 C CA . ASP A 1 93 ? -16.874 2.806 2.250 1.00 78.31 93 ASP A CA 1
ATOM 701 C C . ASP A 1 93 ? -16.648 4.021 3.174 1.00 78.31 93 ASP A C 1
ATOM 703 O O . ASP A 1 93 ? -16.367 3.870 4.363 1.00 78.31 93 ASP A O 1
ATOM 707 N N . GLY A 1 94 ? -16.767 5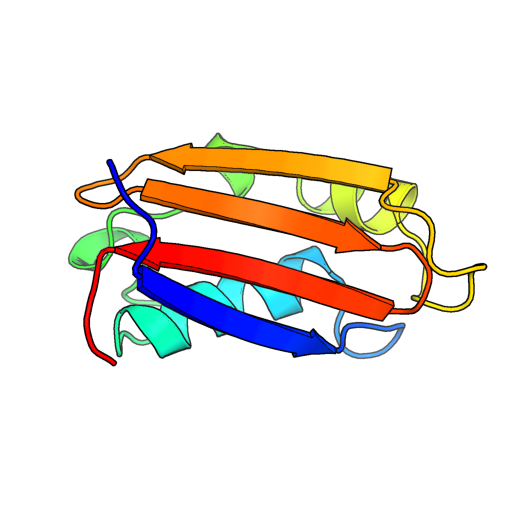.240 2.638 1.00 61.81 94 GLY A N 1
ATOM 708 C CA . GLY A 1 94 ? -16.687 6.486 3.417 1.00 61.81 94 GLY A CA 1
ATOM 709 C C . GLY A 1 94 ? -16.505 7.739 2.555 1.00 61.81 94 GLY A C 1
ATOM 710 O O . GLY A 1 94 ? -15.903 7.664 1.491 1.00 61.81 94 GLY A O 1
ATOM 711 N N . SER A 1 95 ? -17.014 8.887 3.014 1.00 50.62 95 SER A N 1
ATOM 712 C CA . SER A 1 95 ? -16.681 10.194 2.420 1.00 50.62 95 SER A CA 1
ATOM 713 C C . SER A 1 95 ? -15.218 10.549 2.721 1.00 50.62 95 SER A C 1
ATOM 715 O O . SER A 1 95 ? -14.772 10.196 3.815 1.00 50.62 95 SER A O 1
ATOM 717 N N . PRO A 1 96 ? -14.512 11.267 1.825 1.00 51.84 96 PRO A N 1
ATOM 718 C CA . PRO A 1 96 ? -13.360 12.078 2.225 1.00 51.84 96 PRO A CA 1
ATOM 719 C C . PRO A 1 96 ? -13.780 13.222 3.170 1.00 51.84 96 PRO A C 1
ATOM 721 O O . PRO A 1 96 ? -15.007 13.502 3.250 1.00 51.84 96 PRO A O 1
#

Radius of gyration: 12.58 Å; Cα contacts (8 Å, |Δi|>4): 181; chains: 1; bounding box: 32×21×35 Å

Solvent-accessible surface area (backbone atoms only — not comparable to full-atom values): 5440 Å² total; per-residue (Å²): 137,78,65,76,36,77,50,78,45,73,30,21,81,92,40,40,51,48,55,40,49,52,54,46,53,23,60,53,71,73,44,55,83,88,45,22,56,80,77,62,59,47,58,69,68,82,80,43,57,49,69,59,50,30,67,73,45,51,56,21,79,55,89,56,53,76,77,46,76,52,74,50,77,56,97,51,52,34,45,38,40,33,24,20,44,15,41,37,38,38,35,25,68,67,75,116

Foldseek 3Di:
DDQDDKDKWFFFDVRAPLRRVLVVLCVQQVHDSVCCCPRVVDDVVVPDDSVVRSVQLDGQCDDFDFRDWDWDDDVWIWTWTDGSNGMIMIGTDDDD

Mean predicted aligned error: 4.13 Å

InterPro domains:
  IPR040624 Halobacterial output domain 1 [PF18545] (14-91)

Secondary structure (DSSP, 8-state):
----EEEEEE-BTTB-HHHHHHHHHHHHHT--TTTHHHHS---GGGTS-HHHHHHHHTTS-S-S-EEEEEEEESSSEEEEEEETTTEEEEEESS--

Sequence (96 aa):
MQLSHVLEREYGRENPASIALVESICAIENVDPTELPTEGGFVLHDYVDPTALDSLVGDGTGDGTTVVSFEIVTEKTYAVDICDDGRIVIHHDGSP

pLDDT: mean 90.73, std 10.03, range [50.62, 97.94]

Organism: NCBI:txid2816475

Nearest PDB structures (foldseek):
  6q4z-assembly1_B  TM=3.498E-01  e=2.686E+00  Leishmania mexicana MHOM/GT/2001/U1103
  6q4z-assembly1_A  TM=3.561E-01  e=4.175E+00  Leishmania mexicana MHOM/GT/2001/U1103
  6q4y-assembly1_A  TM=3.561E-01  e=4.447E+00  Leishmania mexicana MHOM/GT/2001/U1103
  6q4y-assembly1_B  TM=3.512E-01  e=5.045E+00  Leishmania mexicana MHOM/GT/2001/U1103
  6q4x-assembly1_B  TM=3.436E-01  e=5.045E+00  Leishmania mexicana MHOM/GT/2001/U1103